Protein AF-A0AAV2N564-F1 (afdb_monomer_lite)

Organism: NCBI:txid488582

Sequence (88 aa):
MRPNPCPLHLFKIDSVRWRPLRTRFSPIFTSGKLKDMFHLLLNCSEHFDRYLYEIVPKDGIVECRDLTSKFTIDVIELCASNIEMNAL

Foldseek 3Di:
DDPDPDPPDLVPDDPVVNVVVCVQCVVCPDPVNVVVLVVQLVVLVVVLVVVCVVPCPPPNDDDVVVSVVVSVVSSCVSSVVVDDRPPD

Radius of gyration: 18.75 Å; chains: 1; bounding box: 42×40×47 Å

Secondary structure (DSSP, 8-state):
-PPPP---SGGGS-HHHHHHHHHHHGGGGSHHHHHHTHHHHHHHHHHHHHHHHHHTTTTS---HHHHHHHHHHHHHHHHHHT------

Structure (mmCIF, N/CA/C/O backbone):
data_AF-A0AAV2N564-F1
#
_entry.id   AF-A0AAV2N564-F1
#
loop_
_atom_site.group_PDB
_atom_site.id
_atom_site.type_symbol
_atom_site.label_atom_id
_atom_site.label_alt_id
_atom_site.label_comp_id
_atom_site.label_asym_id
_atom_site.label_entity_id
_atom_site.label_seq_id
_atom_site.pdbx_PDB_ins_code
_atom_site.Cartn_x
_atom_site.Cartn_y
_atom_site.Cartn_z
_atom_site.occupancy
_atom_site.B_iso_or_equiv
_atom_site.auth_seq_id
_atom_site.auth_comp_id
_atom_site.auth_asym_id
_atom_site.auth_atom_id
_atom_site.pdbx_PDB_model_num
ATOM 1 N N . MET A 1 1 ? 24.922 29.429 -19.148 1.00 44.59 1 MET A N 1
ATOM 2 C CA . MET A 1 1 ? 23.688 28.669 -18.849 1.00 44.59 1 MET A CA 1
ATOM 3 C C . MET A 1 1 ? 23.814 28.094 -17.449 1.00 44.59 1 MET A C 1
ATOM 5 O O . MET A 1 1 ? 24.738 27.328 -17.220 1.00 44.59 1 MET A O 1
ATOM 9 N N . ARG A 1 2 ? 22.968 28.503 -16.498 1.00 48.28 2 ARG A N 1
ATOM 10 C CA . ARG A 1 2 ? 22.908 27.842 -15.184 1.00 48.28 2 ARG A CA 1
ATOM 11 C C . ARG A 1 2 ? 22.163 26.510 -15.360 1.00 48.28 2 ARG A C 1
ATOM 13 O O . ARG A 1 2 ? 21.154 26.520 -16.066 1.00 48.28 2 ARG A O 1
ATOM 20 N N . PRO A 1 3 ? 22.614 25.387 -14.778 1.00 49.75 3 PRO A N 1
ATOM 21 C CA . PRO A 1 3 ? 21.799 24.183 -14.751 1.00 49.75 3 PRO A CA 1
ATOM 22 C C . PRO A 1 3 ? 20.554 24.503 -13.921 1.00 49.75 3 PRO A C 1
ATOM 24 O O . PRO A 1 3 ? 20.662 24.969 -12.787 1.00 49.75 3 PRO A O 1
ATOM 27 N N . ASN A 1 4 ? 19.372 24.327 -14.508 1.00 57.72 4 ASN A N 1
ATOM 28 C CA . ASN A 1 4 ? 18.127 24.446 -13.763 1.00 57.72 4 ASN A CA 1
ATOM 29 C C . ASN A 1 4 ? 18.199 23.473 -12.575 1.00 57.72 4 ASN A C 1
ATOM 31 O O . ASN A 1 4 ? 18.480 22.292 -12.808 1.00 57.72 4 ASN A O 1
ATOM 35 N N . PRO A 1 5 ? 17.970 23.921 -11.326 1.00 58.09 5 PRO A N 1
ATOM 36 C CA . PRO A 1 5 ? 17.874 23.001 -10.206 1.00 58.09 5 PRO A CA 1
ATOM 37 C C . PRO A 1 5 ? 16.726 22.049 -10.537 1.00 58.09 5 PRO A C 1
ATOM 39 O O . PRO A 1 5 ? 15.604 22.483 -10.802 1.00 58.09 5 PRO A O 1
ATOM 42 N N . CYS A 1 6 ? 17.038 20.759 -10.651 1.00 59.03 6 CYS A N 1
ATOM 43 C CA . CYS A 1 6 ? 16.069 19.723 -10.972 1.00 59.03 6 CYS A CA 1
ATOM 44 C C . CYS A 1 6 ? 14.793 19.923 -10.137 1.00 59.03 6 CYS A C 1
ATOM 46 O O . CYS A 1 6 ? 14.903 20.041 -8.914 1.00 59.03 6 CYS A O 1
ATOM 48 N N . PRO A 1 7 ? 13.583 19.876 -10.725 1.00 54.81 7 PRO A N 1
ATOM 49 C CA . PRO A 1 7 ? 12.421 19.522 -9.936 1.00 54.81 7 PRO A CA 1
ATOM 50 C C . PRO A 1 7 ? 12.672 18.074 -9.504 1.00 54.81 7 PRO A C 1
ATOM 52 O O . PRO A 1 7 ? 12.479 17.146 -10.283 1.00 54.81 7 PRO A O 1
ATOM 55 N N . LEU A 1 8 ? 13.200 17.879 -8.294 1.00 65.25 8 LEU A N 1
ATOM 56 C CA . LEU A 1 8 ? 13.506 16.559 -7.724 1.00 65.25 8 LEU A CA 1
ATOM 57 C C . LEU A 1 8 ? 12.238 15.707 -7.516 1.00 65.25 8 LEU A C 1
ATOM 59 O O . LEU A 1 8 ? 12.320 14.541 -7.154 1.00 65.25 8 LEU A O 1
ATOM 63 N N . HIS A 1 9 ? 11.061 16.295 -7.734 1.00 73.44 9 HIS A N 1
ATOM 64 C CA . HIS A 1 9 ? 9.772 15.665 -7.534 1.00 73.44 9 HIS A CA 1
ATOM 65 C C . HIS A 1 9 ? 9.234 15.121 -8.859 1.00 73.44 9 HIS A C 1
ATOM 67 O O . HIS A 1 9 ? 8.960 15.892 -9.781 1.00 73.44 9 HIS A O 1
ATOM 73 N N . LEU A 1 10 ? 9.023 13.804 -8.926 1.00 71.75 10 LEU A N 1
ATOM 74 C CA . LEU A 1 10 ? 8.509 13.077 -10.097 1.00 71.75 10 LEU A CA 1
ATOM 75 C C . LEU A 1 10 ? 7.207 13.673 -10.661 1.00 71.75 10 LEU A C 1
ATOM 77 O O . LEU A 1 10 ? 6.944 13.572 -11.851 1.00 71.75 10 LEU A O 1
ATOM 81 N N . PHE A 1 11 ? 6.417 14.348 -9.825 1.00 73.69 11 PHE A N 1
ATOM 82 C CA . PHE A 1 11 ? 5.162 14.986 -10.230 1.00 73.69 11 PHE A CA 1
ATOM 83 C C . PHE A 1 11 ? 5.328 16.406 -10.804 1.00 73.69 11 PHE A C 1
ATOM 85 O O . PHE A 1 11 ? 4.343 17.026 -11.190 1.00 73.69 11 PHE A O 1
ATOM 92 N N . LYS A 1 12 ? 6.551 16.954 -10.832 1.00 80.62 12 LYS A N 1
ATOM 93 C CA . LYS A 1 12 ? 6.862 18.309 -11.331 1.00 80.62 12 LYS A CA 1
ATOM 94 C C . LYS A 1 12 ? 7.837 18.311 -12.518 1.00 80.62 12 LYS A C 1
ATOM 96 O O . LYS A 1 12 ? 8.395 19.356 -12.843 1.00 80.62 12 LYS A O 1
ATOM 101 N N . ILE A 1 13 ? 8.077 17.161 -13.143 1.00 85.12 13 ILE A N 1
ATOM 102 C CA . ILE A 1 13 ? 8.944 17.051 -14.325 1.00 85.12 13 ILE A CA 1
ATOM 103 C C . ILE A 1 13 ? 8.131 17.173 -15.618 1.00 85.12 13 ILE A C 1
ATOM 105 O O . ILE A 1 13 ? 6.960 16.802 -15.669 1.00 85.12 13 ILE A O 1
ATOM 109 N N . ASP A 1 14 ? 8.762 17.685 -16.671 1.00 87.25 14 ASP A N 1
ATOM 110 C CA . ASP A 1 14 ? 8.161 17.775 -18.002 1.00 87.25 14 ASP A CA 1
ATOM 111 C C . ASP A 1 14 ? 7.922 16.391 -18.639 1.00 87.25 14 ASP A C 1
ATOM 113 O O . ASP A 1 14 ? 8.466 15.367 -18.214 1.00 87.25 14 ASP A O 1
ATOM 117 N N . SER A 1 15 ? 7.105 16.359 -19.694 1.00 85.06 15 SER A N 1
ATOM 118 C CA . SER A 1 15 ? 6.694 15.126 -20.378 1.00 85.06 15 SER A CA 1
ATOM 119 C C . SER A 1 15 ? 7.862 14.333 -20.979 1.00 85.06 15 SER A C 1
ATOM 121 O O . SER A 1 15 ? 7.816 13.097 -20.986 1.00 85.06 15 SER A O 1
ATOM 123 N N . VAL A 1 16 ? 8.911 15.019 -21.445 1.00 88.06 16 VAL A N 1
ATOM 124 C CA . VAL A 1 16 ? 10.098 14.410 -22.066 1.00 88.06 16 VAL A CA 1
ATOM 125 C C . VAL A 1 16 ? 10.900 13.638 -21.022 1.00 88.06 16 VAL A C 1
ATOM 127 O O . VAL A 1 16 ? 11.360 12.529 -21.295 1.00 88.06 16 VAL A O 1
ATOM 130 N N . ARG A 1 17 ? 11.012 14.172 -19.803 1.00 84.75 17 ARG A N 1
ATOM 131 C CA . ARG A 1 17 ? 11.693 13.510 -18.678 1.00 84.75 17 ARG A CA 1
ATOM 132 C C . ARG A 1 17 ? 10.811 12.494 -17.952 1.00 84.75 17 ARG A C 1
ATOM 134 O O . ARG A 1 17 ? 11.322 11.481 -17.474 1.00 84.75 17 ARG A O 1
ATOM 141 N N . TRP A 1 18 ? 9.499 12.726 -17.891 1.00 85.31 18 TRP A N 1
ATOM 142 C CA . TRP A 1 18 ? 8.531 11.824 -17.254 1.00 85.31 18 TRP A CA 1
ATOM 143 C C . TRP A 1 18 ? 8.441 10.471 -17.941 1.00 85.31 18 TRP A C 1
ATOM 145 O O . TRP A 1 18 ? 8.479 9.440 -17.268 1.00 85.31 18 TRP A O 1
ATOM 155 N N . ARG A 1 19 ? 8.339 10.453 -19.273 1.00 87.38 19 ARG A N 1
ATOM 156 C CA . ARG A 1 19 ? 8.090 9.215 -20.022 1.00 87.38 19 ARG A CA 1
ATOM 157 C C . ARG A 1 19 ? 9.163 8.137 -19.758 1.00 87.38 19 ARG A C 1
ATOM 159 O O . ARG A 1 19 ? 8.766 7.034 -19.388 1.00 87.38 19 ARG A O 1
ATOM 166 N N . PRO A 1 20 ? 10.481 8.413 -19.841 1.00 87.19 20 PRO A N 1
ATOM 167 C CA . PRO A 1 20 ? 11.515 7.424 -19.516 1.00 87.19 20 PRO A CA 1
ATOM 168 C C . PRO A 1 20 ? 11.507 6.956 -18.055 1.00 87.19 20 PRO A C 1
ATOM 170 O O . PRO A 1 20 ? 11.839 5.805 -17.777 1.00 87.19 20 PRO A O 1
ATOM 173 N N . LEU A 1 21 ? 11.153 7.831 -17.108 1.00 85.75 21 LEU A N 1
ATOM 174 C CA . LEU A 1 21 ? 11.042 7.460 -15.694 1.00 85.75 21 LEU A CA 1
ATOM 175 C C . LEU A 1 21 ? 9.842 6.539 -15.472 1.00 85.75 21 LEU A C 1
ATOM 177 O O . LEU A 1 21 ? 10.003 5.459 -14.911 1.00 85.75 21 LEU A O 1
ATOM 181 N N . ARG A 1 22 ? 8.667 6.893 -16.001 1.00 85.56 22 ARG A N 1
ATOM 182 C CA . ARG A 1 22 ? 7.470 6.044 -15.945 1.00 85.56 22 ARG A CA 1
ATOM 183 C C . ARG A 1 22 ? 7.725 4.659 -16.539 1.00 85.56 22 ARG A C 1
ATOM 185 O O . ARG A 1 22 ? 7.312 3.673 -15.937 1.00 85.56 22 ARG A O 1
ATOM 192 N N . THR A 1 23 ? 8.411 4.570 -17.682 1.00 87.62 23 THR A N 1
ATOM 193 C CA . THR A 1 23 ? 8.753 3.279 -18.301 1.00 87.62 23 THR A CA 1
ATOM 194 C C . THR A 1 23 ? 9.579 2.396 -17.365 1.00 87.62 23 THR A C 1
ATOM 196 O O . THR A 1 23 ? 9.346 1.194 -17.326 1.00 87.62 23 THR A O 1
ATOM 199 N N . ARG A 1 24 ? 10.486 2.977 -16.568 1.00 84.25 24 ARG A N 1
ATOM 200 C CA . ARG A 1 24 ? 11.279 2.231 -15.578 1.00 84.25 24 ARG A CA 1
ATOM 201 C C . ARG A 1 24 ? 10.467 1.750 -14.377 1.00 84.25 24 ARG A C 1
ATOM 203 O O . ARG A 1 24 ? 10.729 0.663 -13.886 1.00 84.25 24 ARG A O 1
ATOM 210 N N . PHE A 1 25 ? 9.473 2.516 -13.928 1.00 83.12 25 PHE A N 1
ATOM 211 C CA . PHE A 1 25 ? 8.627 2.128 -12.790 1.00 83.12 25 PHE A CA 1
ATOM 212 C C . PHE A 1 25 ? 7.466 1.197 -13.169 1.00 83.12 25 PHE A C 1
ATOM 214 O O . PHE A 1 25 ? 7.002 0.420 -12.339 1.00 83.12 25 PHE A O 1
ATOM 221 N N . SER A 1 26 ? 6.993 1.245 -14.418 1.00 85.81 26 SER A N 1
ATOM 222 C CA . SER A 1 26 ? 5.831 0.469 -14.875 1.00 85.81 26 SER A CA 1
ATOM 223 C C . SER A 1 26 ? 5.889 -1.045 -14.589 1.00 85.81 26 SER A C 1
ATOM 225 O O . SER A 1 26 ? 4.830 -1.593 -14.285 1.00 85.81 26 SER A O 1
ATOM 227 N N . PRO A 1 27 ? 7.046 -1.741 -14.657 1.00 87.00 27 PRO A N 1
ATOM 228 C CA . PRO A 1 27 ? 7.121 -3.179 -14.377 1.00 87.00 27 PRO A CA 1
ATOM 229 C C . PRO A 1 27 ? 6.711 -3.565 -12.946 1.00 87.00 27 PRO A C 1
ATOM 231 O O . PRO A 1 27 ? 6.192 -4.662 -12.735 1.00 87.00 27 PRO A O 1
ATOM 234 N N . ILE A 1 28 ? 6.889 -2.658 -11.979 1.00 85.31 28 ILE A N 1
ATOM 235 C CA . ILE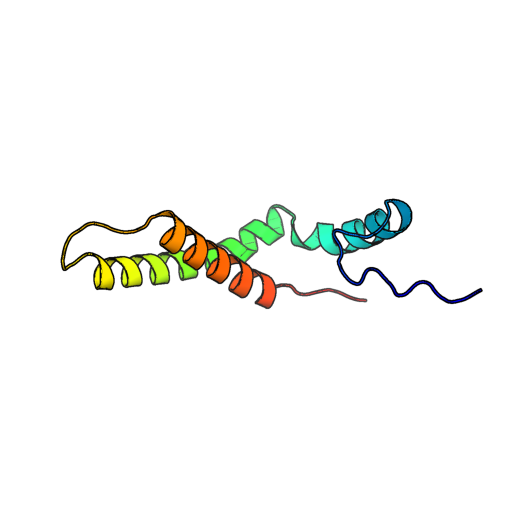 A 1 28 ? 6.555 -2.878 -10.560 1.00 85.31 28 ILE A CA 1
ATOM 236 C C . ILE A 1 28 ? 5.031 -2.881 -10.347 1.00 85.31 28 ILE A C 1
ATOM 238 O O . ILE A 1 28 ? 4.522 -3.572 -9.473 1.00 85.31 28 ILE A O 1
ATOM 242 N N . PHE A 1 29 ? 4.282 -2.167 -11.191 1.00 85.19 29 PHE A N 1
ATOM 243 C CA . PHE A 1 29 ? 2.826 -2.021 -11.084 1.00 85.19 29 PHE A CA 1
ATOM 244 C C . PHE A 1 29 ? 2.052 -2.934 -12.047 1.00 85.19 29 PHE A C 1
ATOM 246 O O . PHE A 1 29 ? 0.919 -2.638 -12.428 1.00 85.19 29 PHE A O 1
ATOM 253 N N . THR A 1 30 ? 2.656 -4.042 -12.480 1.00 90.06 30 THR A N 1
ATOM 254 C CA . THR A 1 30 ? 1.950 -5.062 -13.270 1.00 90.06 30 THR A CA 1
ATOM 255 C C . THR A 1 30 ? 0.989 -5.857 -12.390 1.00 90.06 30 THR A C 1
ATOM 257 O O . THR A 1 30 ? 1.224 -6.021 -11.196 1.00 90.06 30 THR A O 1
ATOM 260 N N . SER A 1 31 ? -0.075 -6.421 -12.967 1.00 91.88 31 SER A N 1
ATOM 261 C CA . SER A 1 31 ? -1.029 -7.246 -12.208 1.00 91.88 31 SER A CA 1
ATOM 262 C C . SER A 1 31 ? -0.368 -8.438 -11.505 1.00 91.88 31 SER A C 1
ATOM 264 O O . SER A 1 31 ? -0.792 -8.796 -10.413 1.00 91.88 31 SER A O 1
ATOM 266 N N . GLY A 1 32 ? 0.680 -9.025 -12.100 1.00 90.12 32 GLY A N 1
ATOM 267 C CA . GLY A 1 32 ? 1.470 -10.090 -11.474 1.00 90.12 32 GLY A CA 1
ATOM 268 C C . GLY A 1 32 ? 2.182 -9.605 -10.213 1.00 90.12 32 GLY A C 1
ATOM 269 O O . GLY A 1 32 ? 1.948 -10.148 -9.142 1.00 90.12 32 GLY A O 1
ATOM 270 N N . LYS A 1 33 ? 2.946 -8.509 -10.310 1.00 87.12 33 LYS A N 1
ATOM 271 C CA . LYS A 1 33 ? 3.638 -7.920 -9.154 1.00 87.12 33 LYS A CA 1
ATOM 272 C C . LYS A 1 33 ? 2.678 -7.418 -8.073 1.00 87.12 33 LYS A C 1
ATOM 274 O O . LYS A 1 33 ? 2.936 -7.617 -6.892 1.00 87.12 33 LYS A O 1
ATOM 279 N N . LEU A 1 34 ? 1.544 -6.825 -8.454 1.00 88.62 34 LEU A N 1
ATOM 280 C CA . LEU A 1 34 ? 0.495 -6.436 -7.502 1.00 88.62 34 LEU A CA 1
ATOM 281 C C . LEU A 1 34 ? -0.090 -7.651 -6.769 1.00 88.62 34 LEU A C 1
ATOM 283 O O . LEU A 1 34 ? -0.340 -7.577 -5.569 1.00 88.62 34 LEU A O 1
ATOM 287 N N . LYS A 1 35 ? -0.285 -8.774 -7.472 1.00 90.75 35 LYS A N 1
ATOM 288 C CA . LYS A 1 35 ? -0.735 -10.029 -6.860 1.00 90.75 35 LYS A CA 1
ATOM 289 C C . LYS A 1 35 ? 0.322 -10.598 -5.914 1.00 90.75 35 LYS A C 1
ATOM 291 O O . LYS A 1 35 ? -0.042 -11.053 -4.835 1.00 90.75 35 LYS A O 1
ATOM 296 N N . ASP A 1 36 ? 1.599 -10.520 -6.277 1.00 87.50 36 ASP A N 1
ATOM 297 C CA . ASP A 1 36 ? 2.698 -10.937 -5.402 1.00 87.50 36 ASP A CA 1
ATOM 298 C C . ASP A 1 36 ? 2.710 -10.113 -4.108 1.00 87.50 36 ASP A C 1
ATOM 300 O O . ASP A 1 36 ? 2.880 -10.681 -3.037 1.00 87.50 36 ASP A O 1
ATOM 304 N N . MET A 1 37 ? 2.429 -8.806 -4.171 1.00 89.12 37 MET A N 1
ATOM 305 C CA . MET A 1 37 ? 2.334 -7.919 -2.999 1.00 89.12 37 MET A CA 1
ATOM 306 C C . MET A 1 37 ? 1.035 -8.076 -2.185 1.00 89.12 37 MET A C 1
ATOM 308 O O . MET A 1 37 ? 0.917 -7.479 -1.117 1.00 89.12 37 MET A O 1
ATOM 312 N N . PHE A 1 38 ? 0.059 -8.879 -2.627 1.00 90.94 38 PHE A N 1
ATOM 313 C CA . PHE A 1 38 ? -1.239 -9.019 -1.947 1.00 90.94 38 PHE A CA 1
ATOM 314 C C . PHE A 1 38 ? -1.113 -9.495 -0.492 1.00 90.94 38 PHE A C 1
ATOM 316 O O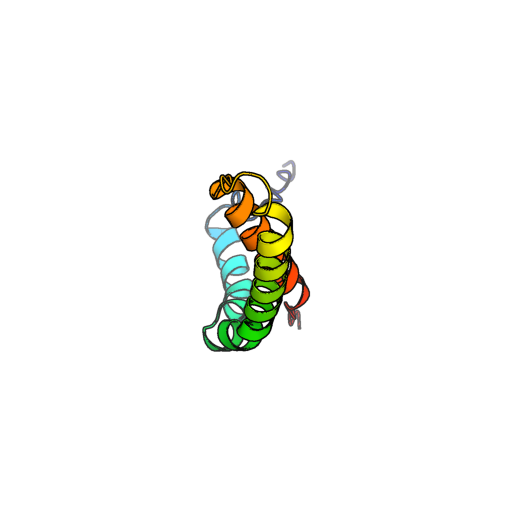 . PHE A 1 38 ? -1.876 -9.066 0.370 1.00 90.94 38 PHE A O 1
ATOM 323 N N . HIS A 1 39 ? -0.120 -10.336 -0.195 1.00 90.94 39 HIS A N 1
ATOM 324 C CA . HIS A 1 39 ? 0.146 -10.788 1.172 1.00 90.94 39 HIS A CA 1
ATOM 325 C C . HIS A 1 39 ? 0.498 -9.627 2.120 1.00 90.94 39 HIS A C 1
ATOM 327 O O . HIS A 1 39 ? 0.142 -9.668 3.293 1.00 90.94 39 HIS A O 1
ATOM 333 N N . LEU A 1 40 ? 1.137 -8.562 1.620 1.00 91.31 40 LEU A N 1
ATOM 334 C CA . LEU A 1 40 ? 1.441 -7.369 2.414 1.00 91.31 40 LEU A CA 1
ATOM 335 C C . LEU A 1 40 ? 0.159 -6.623 2.785 1.00 91.31 40 LEU A C 1
ATOM 337 O O . LEU A 1 40 ? -0.001 -6.225 3.934 1.00 91.31 40 LEU A O 1
ATOM 341 N N . LEU A 1 41 ? -0.784 -6.500 1.842 1.00 91.88 41 LEU A N 1
ATOM 342 C CA . LEU A 1 41 ? -2.100 -5.910 2.109 1.00 91.88 41 LEU A CA 1
ATOM 343 C C . LEU A 1 41 ? -2.866 -6.719 3.162 1.00 91.88 41 LEU A C 1
ATOM 345 O O . LEU A 1 41 ? -3.513 -6.128 4.026 1.00 91.88 41 LEU A O 1
ATOM 349 N N . LEU A 1 42 ? -2.778 -8.052 3.109 1.00 94.19 42 LEU A N 1
ATOM 350 C CA . LEU A 1 42 ? -3.391 -8.919 4.114 1.00 94.19 42 LEU A CA 1
ATOM 351 C C . LEU A 1 42 ? -2.794 -8.653 5.504 1.00 94.19 42 LEU A C 1
ATOM 353 O O . LEU A 1 42 ? -3.546 -8.394 6.441 1.00 94.19 42 LEU A O 1
ATOM 357 N N . ASN A 1 43 ? -1.467 -8.587 5.619 1.00 92.56 43 ASN A N 1
ATOM 358 C CA . ASN A 1 43 ? -0.797 -8.263 6.882 1.00 92.56 43 ASN A CA 1
ATOM 359 C C . ASN A 1 43 ? -1.207 -6.879 7.425 1.00 92.56 43 ASN A C 1
ATOM 361 O O . ASN A 1 43 ? -1.473 -6.738 8.621 1.00 92.56 43 ASN A O 1
ATOM 365 N N . CYS A 1 44 ? -1.308 -5.859 6.560 1.00 94.56 44 CYS A N 1
ATOM 366 C CA . CYS A 1 44 ? -1.832 -4.544 6.946 1.00 94.56 44 CYS A CA 1
ATOM 367 C C . CYS A 1 44 ? -3.263 -4.648 7.476 1.00 94.56 44 CYS A C 1
ATOM 369 O O . CYS A 1 44 ? -3.600 -3.997 8.460 1.00 94.56 44 CYS A O 1
ATOM 371 N N . SER A 1 45 ? -4.109 -5.456 6.830 1.00 94.94 45 SER A N 1
ATOM 372 C CA . SER A 1 45 ? -5.509 -5.608 7.232 1.00 94.94 45 SER A CA 1
ATOM 373 C C . SER A 1 45 ? -5.652 -6.285 8.596 1.00 94.94 45 SER A C 1
ATOM 375 O O . SER A 1 45 ? -6.447 -5.827 9.409 1.00 94.94 45 SER A O 1
ATOM 377 N N . GLU A 1 46 ? -4.824 -7.288 8.902 1.00 95.50 46 GLU A N 1
ATOM 378 C CA . GLU A 1 46 ? -4.797 -7.940 10.218 1.00 95.50 46 GLU A CA 1
ATOM 379 C C . GLU A 1 46 ? -4.288 -7.004 11.323 1.00 95.50 46 GLU A C 1
ATOM 381 O O . GLU A 1 46 ? -4.738 -7.062 12.470 1.00 95.50 46 GLU A O 1
ATOM 386 N N . HIS A 1 47 ? -3.327 -6.131 11.008 1.00 93.94 47 HIS A N 1
ATOM 387 C CA . HIS A 1 47 ? -2.893 -5.087 11.936 1.00 93.94 47 HIS A CA 1
ATOM 388 C C . HIS A 1 47 ? -4.005 -4.056 12.164 1.00 93.94 47 HIS A C 1
ATOM 390 O O . HIS A 1 47 ? -4.309 -3.721 13.309 1.00 93.94 47 HIS A O 1
ATOM 396 N N . PHE A 1 48 ? -4.645 -3.605 11.088 1.00 94.94 48 PHE A N 1
ATOM 397 C CA . PHE A 1 48 ? -5.732 -2.639 11.148 1.00 94.94 48 PHE A CA 1
ATOM 398 C C . PHE A 1 48 ? -6.933 -3.165 11.941 1.00 94.94 48 PHE A C 1
ATOM 400 O O . PHE A 1 48 ? -7.466 -2.439 12.773 1.00 94.94 48 PHE A O 1
ATOM 407 N N . ASP A 1 49 ? -7.313 -4.432 11.758 1.00 94.19 49 ASP A N 1
ATOM 408 C CA . ASP A 1 49 ? -8.404 -5.067 12.503 1.00 94.19 49 ASP A CA 1
ATOM 409 C C . ASP A 1 49 ? -8.117 -5.085 14.013 1.00 94.19 49 ASP A C 1
ATOM 411 O O . ASP A 1 49 ? -8.924 -4.615 14.815 1.00 94.19 49 ASP A O 1
ATOM 415 N N . ARG A 1 50 ? -6.907 -5.503 14.414 1.00 93.12 50 ARG A N 1
ATOM 416 C CA . ARG A 1 50 ? -6.471 -5.445 15.822 1.00 93.12 50 ARG A CA 1
ATOM 417 C C . ARG A 1 50 ? -6.505 -4.025 16.382 1.00 93.12 50 ARG A C 1
ATOM 419 O O . ARG A 1 50 ? -7.001 -3.822 17.486 1.00 93.12 50 ARG A O 1
ATOM 426 N N . TYR A 1 51 ? -6.032 -3.048 15.612 1.00 91.06 51 TYR A N 1
ATOM 427 C CA . TYR A 1 51 ? -6.081 -1.644 16.012 1.00 91.06 51 TYR A CA 1
ATOM 428 C C . TYR A 1 51 ? -7.524 -1.162 16.224 1.00 91.06 51 TYR A C 1
ATOM 430 O O . TYR A 1 51 ? -7.807 -0.490 17.216 1.00 91.06 51 TYR A O 1
ATOM 438 N N . LEU A 1 52 ? -8.462 -1.551 15.353 1.00 90.75 52 LEU A N 1
ATOM 439 C CA . LEU A 1 52 ? -9.884 -1.240 15.523 1.00 90.75 52 LEU A CA 1
ATOM 440 C C . LEU A 1 52 ? -10.464 -1.853 16.804 1.00 90.75 52 LEU A C 1
ATOM 442 O O . LEU A 1 52 ? -11.166 -1.154 17.541 1.00 90.75 52 LEU A O 1
ATOM 446 N N . TYR A 1 53 ? -10.141 -3.115 17.106 1.00 89.44 53 TYR A N 1
ATOM 447 C CA . TYR A 1 53 ? -10.571 -3.768 18.349 1.00 89.44 53 TYR A CA 1
ATOM 448 C C . TYR A 1 53 ? -10.099 -3.031 19.608 1.00 89.44 53 TYR A C 1
ATOM 450 O O . TYR A 1 53 ? -10.808 -3.039 20.613 1.00 89.44 53 TYR A O 1
ATOM 458 N N . GLU A 1 54 ? -8.937 -2.377 19.569 1.00 86.88 54 GLU A N 1
ATOM 459 C CA . GLU A 1 54 ? -8.401 -1.624 20.708 1.00 86.88 54 GLU A CA 1
ATOM 460 C C . GLU A 1 54 ? -9.044 -0.242 20.887 1.00 86.88 54 GLU A C 1
ATOM 462 O O . GLU A 1 54 ? -9.197 0.216 22.023 1.00 86.88 54 GLU A O 1
ATOM 467 N N . ILE A 1 55 ? -9.430 0.434 19.797 1.00 85.38 55 ILE A N 1
ATOM 468 C CA . ILE A 1 55 ? -9.899 1.834 19.848 1.00 85.38 55 ILE A CA 1
ATOM 469 C C . ILE A 1 55 ? -11.424 1.989 19.919 1.00 85.38 55 ILE A C 1
ATOM 471 O O . ILE A 1 55 ? -11.917 2.965 20.484 1.00 85.38 55 ILE A O 1
ATOM 475 N N . VAL A 1 56 ? -12.186 1.038 19.375 1.00 81.19 56 VAL A N 1
ATOM 476 C CA . VAL A 1 56 ? -13.659 1.046 19.394 1.00 81.19 56 VAL A CA 1
ATOM 477 C C . VAL A 1 56 ? -14.317 0.777 20.775 1.00 81.19 56 VAL A C 1
ATOM 479 O O . VAL A 1 56 ? -15.464 1.199 20.939 1.00 81.19 56 VAL A O 1
ATOM 482 N N . PRO A 1 57 ? -13.677 0.191 21.817 1.00 72.44 57 PRO A N 1
ATOM 483 C CA . PRO A 1 57 ? -14.378 -0.223 23.042 1.00 72.44 57 PRO A CA 1
ATOM 484 C C . PRO A 1 57 ? -15.003 0.874 23.916 1.00 72.44 57 PRO A C 1
ATOM 486 O O . PRO A 1 57 ? -15.684 0.521 24.876 1.00 72.44 57 PRO A O 1
ATOM 489 N N . LYS A 1 58 ? -14.751 2.170 23.677 1.00 63.25 58 LYS A N 1
ATOM 490 C CA . LYS A 1 58 ? -15.123 3.223 24.645 1.00 63.25 58 LYS A CA 1
ATOM 491 C C . LYS A 1 58 ? -16.316 4.101 24.271 1.00 63.25 58 LYS A C 1
ATOM 493 O O . LYS A 1 58 ? -17.091 4.382 25.169 1.00 63.25 58 LYS A O 1
ATOM 498 N N . ASP A 1 59 ? -16.520 4.453 23.000 1.00 65.94 59 ASP A N 1
ATOM 499 C CA . ASP A 1 59 ? -17.670 5.283 22.576 1.00 65.94 59 ASP A CA 1
ATOM 500 C C . ASP A 1 59 ? -18.186 4.961 21.155 1.00 65.94 59 ASP A C 1
ATOM 502 O O . ASP A 1 59 ? -19.098 5.618 20.657 1.00 65.94 59 ASP A O 1
ATOM 506 N N . GLY A 1 60 ? -17.614 3.963 20.464 1.00 71.00 60 GLY A N 1
ATOM 507 C CA . GLY A 1 60 ? -18.067 3.496 19.142 1.00 71.00 60 GLY A CA 1
ATOM 508 C C . GLY A 1 60 ? -17.919 4.480 17.968 1.00 71.00 60 GLY A C 1
ATOM 509 O O . GLY A 1 60 ? -18.105 4.082 16.819 1.00 71.00 60 GLY A O 1
ATOM 510 N N . ILE A 1 61 ? -17.574 5.745 18.219 1.00 82.12 61 ILE A N 1
ATOM 511 C CA . ILE A 1 61 ? -17.373 6.761 17.183 1.00 82.12 61 ILE A CA 1
ATOM 512 C C . ILE A 1 61 ? -15.891 6.823 16.819 1.00 82.12 61 ILE A C 1
ATOM 514 O O . ILE A 1 61 ? -15.040 7.108 17.660 1.00 82.12 61 ILE A O 1
ATOM 518 N N . VAL A 1 62 ? -15.595 6.604 15.540 1.00 86.69 62 VAL A N 1
ATOM 519 C CA . VAL A 1 62 ? -14.246 6.704 14.978 1.00 86.69 62 VAL A CA 1
ATOM 520 C C . VAL A 1 62 ? -14.225 7.651 13.782 1.00 86.69 62 VAL A C 1
ATOM 522 O O . VAL A 1 62 ? -15.191 7.751 13.027 1.00 86.69 62 VAL A O 1
ATOM 525 N N . GLU A 1 63 ? -13.108 8.354 13.595 1.00 90.44 63 GLU A N 1
ATOM 526 C CA . GLU A 1 63 ? -12.889 9.216 12.430 1.00 90.44 63 GLU A CA 1
ATOM 527 C C . GLU A 1 63 ? -12.379 8.356 11.265 1.00 90.44 63 GLU A C 1
ATOM 529 O O . GLU A 1 63 ? -11.201 7.999 11.192 1.00 90.44 63 GLU A O 1
ATOM 534 N N . CYS A 1 64 ? -13.278 7.974 10.357 1.00 91.50 64 CYS A N 1
ATOM 535 C CA . CYS A 1 64 ? -12.960 7.044 9.273 1.00 91.50 64 CYS A CA 1
ATOM 536 C C . CYS A 1 64 ? -11.854 7.548 8.334 1.00 91.50 64 CYS A C 1
ATOM 538 O O . CYS A 1 64 ? -11.115 6.729 7.781 1.00 91.50 64 CYS A O 1
ATOM 540 N N . ARG A 1 65 ? -11.717 8.864 8.124 1.00 94.19 65 ARG A N 1
ATOM 541 C CA . ARG A 1 65 ? -10.673 9.406 7.242 1.00 94.19 65 ARG A CA 1
ATOM 542 C C . ARG A 1 65 ? -9.289 9.242 7.869 1.00 94.19 65 ARG A C 1
ATOM 544 O O . ARG A 1 65 ? -8.373 8.826 7.168 1.00 94.19 65 ARG A O 1
ATOM 551 N N . ASP A 1 66 ? -9.134 9.507 9.162 1.00 90.94 66 ASP A N 1
ATOM 552 C CA . ASP A 1 66 ? -7.882 9.251 9.881 1.00 90.94 66 ASP A CA 1
ATOM 553 C C . ASP A 1 66 ? -7.500 7.761 9.835 1.00 90.94 66 ASP A C 1
ATOM 555 O O . ASP A 1 66 ? -6.372 7.411 9.485 1.00 90.94 66 ASP A O 1
ATOM 559 N N . LEU A 1 67 ? -8.464 6.868 10.079 1.00 92.88 67 LEU A N 1
ATOM 560 C CA . LEU A 1 67 ? -8.242 5.420 10.027 1.00 92.88 67 LEU A CA 1
ATOM 561 C C . LEU A 1 67 ? -7.804 4.929 8.646 1.00 92.88 67 LEU A C 1
ATOM 563 O O . LEU A 1 67 ? -6.798 4.232 8.514 1.00 92.88 67 LEU A O 1
ATOM 567 N N . THR A 1 68 ? -8.547 5.309 7.609 1.00 93.38 68 THR A N 1
ATOM 568 C CA . THR A 1 68 ? -8.228 4.913 6.231 1.00 93.38 68 THR A CA 1
ATOM 569 C C . THR A 1 68 ? -6.923 5.538 5.749 1.00 93.38 68 THR A C 1
ATOM 571 O O . THR A 1 68 ? -6.186 4.889 5.005 1.00 93.38 68 THR A O 1
ATOM 574 N N . SER A 1 69 ? -6.584 6.749 6.208 1.00 96.25 69 SER A N 1
ATOM 575 C CA . SER A 1 69 ? -5.285 7.368 5.934 1.00 96.25 69 SER A CA 1
ATOM 576 C C . SER A 1 69 ? -4.142 6.551 6.533 1.00 96.25 69 SER A C 1
ATOM 578 O O . SER A 1 69 ? -3.189 6.254 5.817 1.00 96.25 69 SER A O 1
ATOM 580 N N . LYS A 1 70 ? -4.238 6.153 7.809 1.00 93.62 70 LYS A N 1
ATOM 581 C CA . LYS A 1 70 ? -3.224 5.315 8.475 1.00 93.62 70 LYS A CA 1
ATOM 582 C C . LYS A 1 70 ? -3.053 3.972 7.768 1.00 93.62 70 LYS A C 1
ATOM 584 O O . LYS A 1 70 ? -1.945 3.631 7.378 1.00 93.62 70 LYS A O 1
ATOM 589 N N . PHE A 1 71 ? -4.158 3.280 7.486 1.00 94.94 71 PHE A N 1
ATOM 590 C CA . PHE A 1 71 ? -4.128 2.021 6.737 1.00 94.94 71 PHE A CA 1
ATOM 591 C C . PHE A 1 71 ? -3.467 2.172 5.356 1.00 94.94 71 PHE A C 1
ATOM 593 O O . PHE A 1 71 ? -2.639 1.356 4.962 1.00 94.94 71 PHE A O 1
ATOM 600 N N . THR A 1 72 ? -3.802 3.236 4.620 1.00 95.06 72 THR A N 1
ATOM 601 C CA . THR A 1 72 ? -3.226 3.486 3.289 1.00 95.06 72 THR A CA 1
ATOM 602 C C . THR A 1 72 ? -1.723 3.758 3.366 1.00 95.06 72 THR A C 1
ATOM 604 O O . THR A 1 72 ? -0.978 3.290 2.505 1.00 95.06 72 THR A O 1
ATOM 607 N N . ILE A 1 73 ? -1.271 4.499 4.383 1.00 94.69 73 ILE A N 1
ATOM 608 C CA . ILE A 1 73 ? 0.152 4.778 4.612 1.00 94.69 73 ILE A CA 1
ATOM 609 C C . ILE A 1 73 ? 0.911 3.477 4.892 1.00 94.69 73 ILE A C 1
ATOM 611 O O . ILE A 1 73 ? 1.906 3.225 4.214 1.00 94.69 73 ILE A O 1
ATOM 615 N N . ASP A 1 74 ? 0.404 2.622 5.784 1.00 93.56 74 ASP A N 1
ATOM 616 C CA . ASP A 1 74 ? 1.027 1.331 6.116 1.00 93.56 74 ASP A CA 1
ATOM 617 C C . ASP A 1 74 ? 1.161 0.426 4.881 1.00 93.56 74 ASP A C 1
ATOM 619 O O . ASP A 1 74 ? 2.208 -0.185 4.651 1.00 93.56 74 ASP A O 1
ATOM 623 N N . VAL A 1 75 ? 0.120 0.370 4.040 1.00 92.25 75 VAL A N 1
ATOM 624 C CA . VAL A 1 75 ? 0.151 -0.397 2.784 1.00 92.25 75 VAL A CA 1
ATOM 625 C C . VAL A 1 75 ? 1.235 0.133 1.845 1.00 92.25 75 VAL A C 1
ATOM 627 O O . VAL A 1 75 ? 1.973 -0.659 1.254 1.00 92.25 75 VAL A O 1
ATOM 630 N N . ILE A 1 76 ? 1.350 1.456 1.697 1.00 91.19 76 ILE A N 1
ATOM 631 C CA . ILE A 1 76 ? 2.370 2.078 0.841 1.00 91.19 76 ILE A CA 1
ATOM 632 C C . ILE A 1 76 ? 3.772 1.791 1.378 1.00 91.19 76 ILE A C 1
ATOM 634 O O . ILE A 1 76 ? 4.649 1.437 0.591 1.00 91.19 76 ILE A O 1
ATOM 638 N N . GLU A 1 77 ? 3.983 1.926 2.687 1.00 89.25 77 GLU A N 1
ATOM 639 C CA . GLU A 1 77 ? 5.275 1.685 3.333 1.00 89.25 77 GLU A CA 1
ATOM 640 C C . GLU A 1 77 ? 5.740 0.238 3.129 1.00 89.25 77 GLU A C 1
ATOM 642 O O . GLU A 1 77 ? 6.856 -0.004 2.655 1.00 89.25 77 GLU A O 1
ATOM 647 N N . LEU A 1 78 ? 4.855 -0.729 3.382 1.00 86.19 78 LEU A N 1
ATOM 648 C CA . LEU A 1 78 ? 5.165 -2.146 3.206 1.00 86.19 78 LEU A CA 1
ATOM 649 C C . LEU A 1 78 ? 5.393 -2.502 1.736 1.00 86.19 78 LEU A C 1
ATOM 651 O O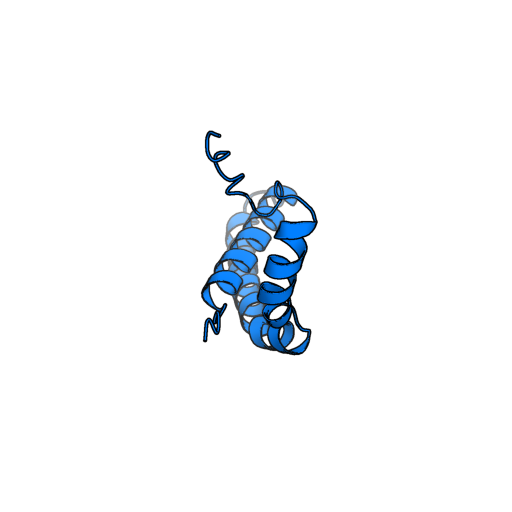 . LEU A 1 78 ? 6.381 -3.169 1.423 1.00 86.19 78 LEU A O 1
ATOM 655 N N . CYS A 1 79 ? 4.552 -2.010 0.821 1.00 84.38 79 CYS A N 1
ATOM 656 C CA . CYS A 1 79 ? 4.756 -2.239 -0.610 1.00 84.38 79 CYS A CA 1
ATOM 657 C C . CYS A 1 79 ? 6.079 -1.635 -1.092 1.00 84.38 79 CYS A C 1
ATOM 659 O O . CYS A 1 79 ? 6.803 -2.298 -1.827 1.00 84.38 79 CYS A O 1
ATOM 661 N N . ALA A 1 80 ? 6.427 -0.417 -0.657 1.00 82.94 80 ALA A N 1
ATOM 662 C CA . ALA A 1 80 ? 7.670 0.254 -1.037 1.00 82.94 80 ALA A CA 1
ATOM 663 C C . ALA A 1 80 ? 8.917 -0.525 -0.594 1.00 82.94 80 ALA A C 1
ATOM 665 O O . ALA A 1 80 ? 9.882 -0.606 -1.355 1.00 82.94 80 ALA A O 1
ATOM 666 N N . SER A 1 81 ? 8.881 -1.145 0.589 1.00 73.75 81 SER A N 1
ATOM 667 C CA . SER A 1 81 ? 9.977 -1.993 1.082 1.00 73.75 81 SER A CA 1
ATOM 668 C C . SER A 1 81 ? 10.201 -3.267 0.249 1.00 73.75 81 SER A C 1
ATOM 670 O O . SER A 1 81 ? 11.299 -3.817 0.253 1.00 73.75 81 SER A O 1
ATOM 672 N N . ASN A 1 82 ? 9.182 -3.717 -0.493 1.00 71.75 82 ASN A N 1
ATOM 673 C CA . ASN A 1 82 ? 9.209 -4.934 -1.312 1.00 71.75 82 ASN A CA 1
ATOM 674 C C . ASN A 1 82 ? 9.545 -4.659 -2.794 1.00 71.75 82 ASN A C 1
ATOM 676 O O . ASN A 1 82 ? 9.543 -5.565 -3.628 1.00 71.75 82 ASN A O 1
ATOM 680 N N . ILE A 1 83 ? 9.830 -3.404 -3.155 1.00 71.50 83 ILE A N 1
ATOM 681 C CA . ILE A 1 83 ? 10.181 -3.039 -4.528 1.00 71.50 83 ILE A CA 1
ATOM 682 C C . ILE A 1 83 ? 11.637 -3.425 -4.804 1.00 71.50 83 ILE A C 1
ATOM 684 O O . ILE A 1 83 ? 12.570 -2.675 -4.519 1.00 71.50 83 ILE A O 1
ATOM 688 N N . GLU A 1 84 ? 11.835 -4.571 -5.453 1.00 64.56 84 GLU A N 1
ATOM 689 C CA . GLU A 1 84 ? 13.104 -4.891 -6.106 1.00 64.56 84 GLU A CA 1
ATOM 690 C C . GLU A 1 84 ? 13.250 -4.061 -7.386 1.00 64.56 84 GLU A C 1
ATOM 692 O O . GLU A 1 84 ? 12.697 -4.373 -8.447 1.00 64.56 84 G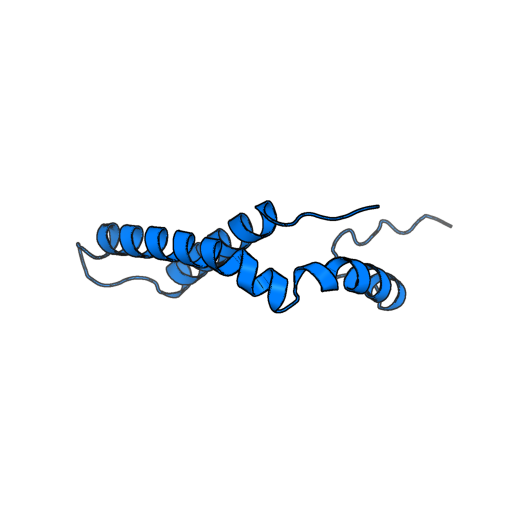LU A O 1
ATOM 697 N N . MET A 1 85 ? 14.006 -2.968 -7.298 1.00 57.78 85 MET A N 1
ATOM 698 C CA . MET A 1 85 ? 14.400 -2.210 -8.478 1.00 57.78 85 MET A CA 1
ATOM 699 C C . MET A 1 85 ? 15.548 -2.950 -9.174 1.00 57.78 85 MET A C 1
ATOM 701 O O . MET A 1 85 ? 16.714 -2.739 -8.845 1.00 57.78 85 MET A O 1
ATOM 705 N N . ASN A 1 86 ? 15.229 -3.816 -10.143 1.00 53.16 86 ASN A N 1
ATOM 706 C CA . ASN A 1 86 ? 16.230 -4.361 -11.064 1.00 53.16 86 ASN A CA 1
ATOM 707 C C . ASN A 1 86 ? 16.812 -3.201 -11.887 1.00 53.16 86 ASN A C 1
ATOM 709 O O . ASN A 1 86 ? 16.223 -2.753 -12.869 1.00 53.16 86 ASN A O 1
ATOM 713 N N . ALA A 1 87 ? 17.929 -2.659 -11.407 1.00 49.31 87 ALA A N 1
ATOM 714 C CA . ALA A 1 87 ? 18.617 -1.497 -11.965 1.00 49.31 87 AL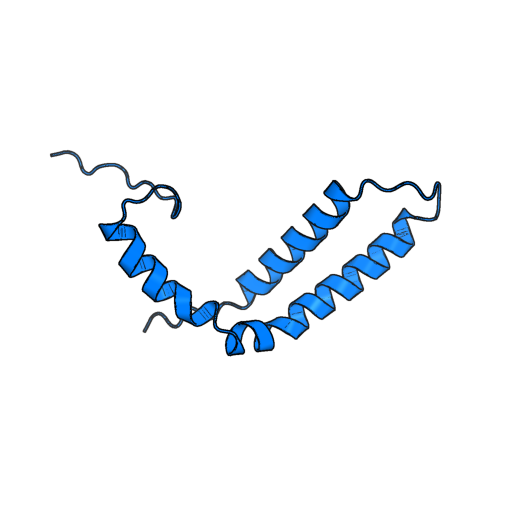A A CA 1
ATOM 715 C C . ALA A 1 87 ? 19.739 -1.872 -12.955 1.00 49.31 87 ALA A C 1
ATOM 717 O O . ALA A 1 87 ? 20.538 -1.005 -13.310 1.00 49.31 87 ALA A O 1
ATOM 718 N N . LEU A 1 88 ? 19.801 -3.145 -13.362 1.00 41.19 88 LEU A N 1
ATOM 719 C CA . LEU A 1 88 ? 20.744 -3.695 -14.340 1.00 41.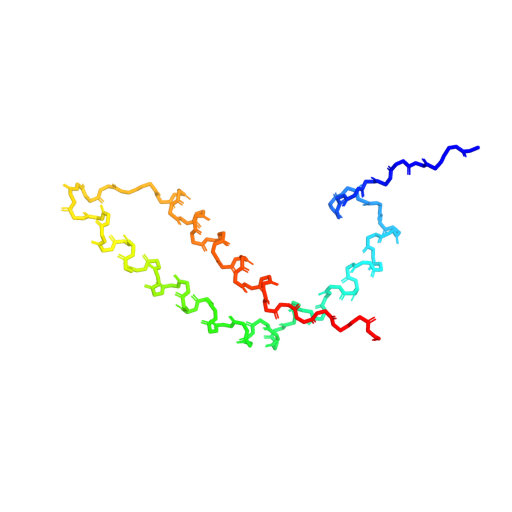19 88 LEU A CA 1
ATOM 720 C C . LEU A 1 88 ? 20.123 -3.743 -15.739 1.00 41.19 88 LEU A C 1
ATOM 722 O O . LEU A 1 88 ? 18.958 -4.189 -15.848 1.00 41.19 88 LEU A O 1
#

pLDDT: mean 82.07, std 13.77, range [41.19, 96.25]

InterPro domains:
  IPR002402 Cytochrome P450, E-class, group II [PR00464] (15-35)
  IPR002402 Cytochrome P450, E-class, group II [PR00464] (70-88)
  IPR036396 Cytochrome P450 superfamily [G3DSA:1.10.630.10] (3-88)
  IPR036396 Cytochrome P450 superfamily [SSF48264] (9-86)
  IPR050476 Insect Cytochrome P450 Detoxification [PTHR24292] (9-87)